Protein AF-A0A9D7DHY9-F1 (afdb_monomer_lite)

Secondary structure (DSSP, 8-state):
--HHHHHHHHHHHHHTSPPPTT--GGG--------GGGHHHHHHTHHHHHHHHHTTT--------TTHHHHHHHTS--

Structure (mmCIF, N/CA/C/O backbone):
data_AF-A0A9D7DHY9-F1
#
_entry.id   AF-A0A9D7DHY9-F1
#
loop_
_atom_site.group_PDB
_atom_site.id
_atom_site.type_symbol
_atom_site.label_atom_id
_atom_site.label_alt_id
_atom_site.label_comp_id
_atom_site.label_asym_id
_atom_site.label_entity_id
_atom_site.label_seq_id
_atom_site.pdbx_PDB_ins_code
_atom_site.Cartn_x
_atom_site.Cartn_y
_atom_site.Cartn_z
_atom_site.occupancy
_atom_site.B_iso_or_equiv
_atom_site.auth_seq_id
_atom_site.auth_comp_id
_atom_site.auth_asym_id
_atom_site.auth_atom_id
_atom_site.pdbx_PDB_model_num
ATOM 1 N N . MET A 1 1 ? -4.963 12.042 -17.097 1.00 52.16 1 MET A N 1
ATOM 2 C CA . MET A 1 1 ? -4.830 11.751 -15.653 1.00 52.16 1 MET A CA 1
ATOM 3 C C . MET A 1 1 ? -3.717 10.730 -15.511 1.00 52.16 1 MET A C 1
ATOM 5 O O . MET A 1 1 ? -3.607 9.879 -16.392 1.00 52.16 1 MET A O 1
ATOM 9 N N . ALA A 1 2 ? -2.796 10.897 -14.558 1.00 75.44 2 ALA A N 1
ATOM 10 C CA . ALA A 1 2 ? -1.650 9.994 -14.469 1.00 75.44 2 ALA A CA 1
ATOM 11 C C . ALA A 1 2 ? -2.123 8.633 -13.938 1.00 75.44 2 ALA A C 1
ATOM 13 O O . ALA A 1 2 ? -2.927 8.588 -13.013 1.00 75.44 2 ALA A O 1
ATOM 14 N N . ARG A 1 3 ? -1.613 7.520 -14.484 1.00 83.75 3 ARG A N 1
ATOM 15 C CA . ARG A 1 3 ? -2.006 6.153 -14.072 1.00 83.75 3 ARG A CA 1
ATOM 16 C C . ARG A 1 3 ? -1.938 5.930 -12.555 1.00 83.75 3 ARG A C 1
ATOM 18 O O . ARG A 1 3 ? -2.755 5.195 -12.013 1.00 83.75 3 ARG A O 1
ATOM 25 N N . ILE A 1 4 ? -0.988 6.575 -11.873 1.00 90.56 4 ILE A N 1
ATOM 26 C CA . ILE A 1 4 ? -0.851 6.489 -10.414 1.00 90.56 4 ILE A CA 1
ATOM 27 C C . ILE A 1 4 ? -1.989 7.208 -9.671 1.00 90.56 4 ILE A C 1
ATOM 29 O O . ILE A 1 4 ? -2.416 6.719 -8.629 1.00 90.56 4 ILE A O 1
ATOM 33 N N . ASP A 1 5 ? -2.530 8.310 -10.205 1.00 91.06 5 ASP A N 1
ATOM 34 C CA . ASP A 1 5 ? -3.702 8.978 -9.612 1.00 91.06 5 ASP A CA 1
ATOM 35 C C . ASP A 1 5 ? -4.916 8.048 -9.622 1.00 91.06 5 ASP A C 1
ATOM 37 O O . ASP A 1 5 ? -5.606 7.900 -8.612 1.00 91.06 5 ASP A O 1
ATOM 41 N N . ASP A 1 6 ? -5.141 7.371 -10.750 1.00 92.00 6 ASP A N 1
ATOM 42 C CA . ASP A 1 6 ? -6.242 6.421 -10.897 1.00 92.00 6 ASP A CA 1
ATOM 43 C C . ASP A 1 6 ? -6.052 5.206 -9.974 1.00 92.00 6 ASP A C 1
ATOM 45 O O . ASP A 1 6 ? -7.010 4.737 -9.352 1.00 92.00 6 ASP A O 1
ATOM 49 N N . LEU A 1 7 ? -4.814 4.716 -9.824 1.00 93.44 7 LEU A N 1
ATOM 50 C CA . LEU A 1 7 ? -4.471 3.650 -8.875 1.00 93.44 7 LEU A CA 1
ATOM 51 C C . LEU A 1 7 ? -4.757 4.057 -7.430 1.00 93.44 7 LEU A C 1
ATOM 53 O O . LEU A 1 7 ? -5.387 3.289 -6.702 1.00 93.44 7 LEU A O 1
ATOM 57 N N . LEU A 1 8 ? -4.359 5.263 -7.024 1.00 94.06 8 LEU A N 1
ATOM 58 C CA . LEU A 1 8 ? -4.630 5.779 -5.685 1.00 94.06 8 LEU A CA 1
ATOM 59 C C . LEU A 1 8 ? -6.135 5.960 -5.443 1.00 94.06 8 LEU A C 1
ATOM 61 O O . LEU A 1 8 ? -6.644 5.589 -4.384 1.00 94.06 8 LEU A O 1
ATOM 65 N N . ALA A 1 9 ? -6.878 6.471 -6.426 1.00 93.69 9 ALA A N 1
ATOM 66 C CA . ALA A 1 9 ? -8.330 6.613 -6.330 1.00 93.69 9 ALA A CA 1
ATOM 67 C C . ALA A 1 9 ? -9.043 5.251 -6.216 1.00 93.69 9 ALA A C 1
ATOM 69 O O . ALA A 1 9 ? -9.997 5.095 -5.447 1.00 93.69 9 ALA A O 1
ATOM 70 N N . ASN A 1 10 ? -8.577 4.244 -6.958 1.00 93.31 10 ASN A N 1
ATOM 7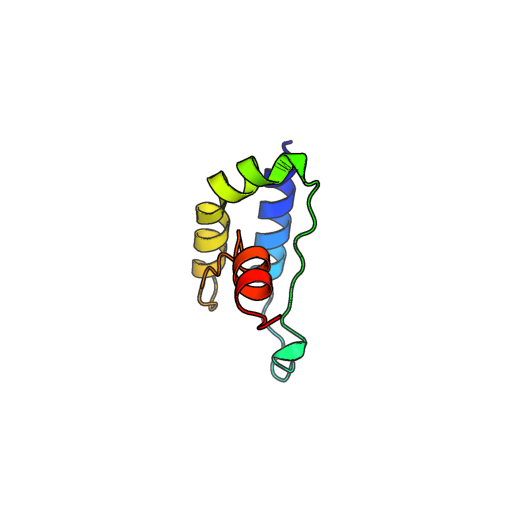1 C CA . ASN A 1 10 ? -9.074 2.871 -6.857 1.00 93.31 10 ASN A CA 1
ATOM 72 C C . ASN A 1 10 ? -8.745 2.245 -5.501 1.00 93.31 10 ASN A C 1
ATOM 74 O O . ASN A 1 10 ? -9.621 1.630 -4.888 1.00 93.31 10 ASN A O 1
ATOM 78 N N . TYR A 1 11 ? -7.520 2.450 -5.017 1.00 93.62 11 TYR A N 1
ATOM 79 C CA . TYR A 1 11 ? -7.085 2.001 -3.703 1.00 93.62 11 TYR A CA 1
ATOM 80 C C . TYR A 1 11 ? -7.962 2.585 -2.593 1.00 93.62 11 TYR A C 1
ATOM 82 O O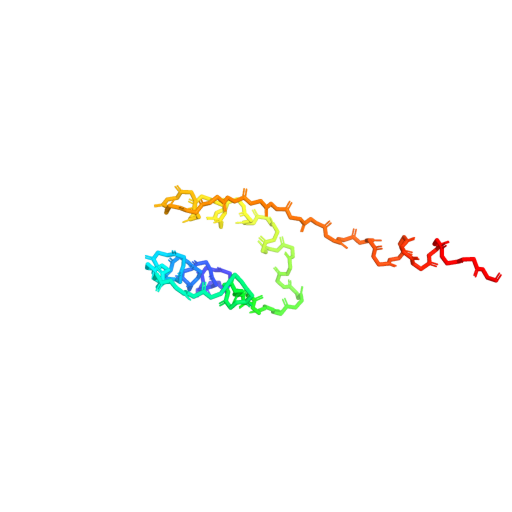 . TYR A 1 11 ? -8.558 1.822 -1.838 1.00 93.62 11 TYR A O 1
ATOM 90 N N . LYS A 1 12 ? -8.141 3.913 -2.563 1.00 93.06 12 LYS A N 1
ATOM 91 C CA . LYS A 1 12 ? -8.996 4.619 -1.591 1.00 93.06 12 LYS A CA 1
ATOM 92 C C . LYS A 1 12 ? -10.408 4.043 -1.539 1.00 93.06 12 LYS A C 1
ATOM 94 O O . LYS A 1 12 ? -10.915 3.721 -0.468 1.00 93.06 12 LYS A O 1
ATOM 99 N N . ARG A 1 13 ? -11.030 3.843 -2.708 1.00 91.56 13 ARG A N 1
ATOM 100 C CA . ARG A 1 13 ? -12.369 3.238 -2.796 1.00 91.56 13 ARG A CA 1
ATOM 101 C C . ARG A 1 13 ? -12.419 1.827 -2.221 1.00 91.56 13 ARG A C 1
ATOM 103 O O . ARG A 1 13 ? -13.448 1.448 -1.672 1.00 91.56 13 ARG A O 1
ATOM 110 N N . ARG A 1 14 ? -11.348 1.043 -2.369 1.00 90.31 14 ARG A N 1
ATOM 111 C CA . ARG A 1 14 ? -11.288 -0.334 -1.870 1.00 90.31 14 ARG A CA 1
ATOM 112 C C . ARG A 1 14 ? -10.981 -0.392 -0.373 1.00 90.31 14 ARG A C 1
ATOM 114 O O . ARG A 1 14 ? -11.642 -1.156 0.321 1.00 90.31 14 ARG A O 1
ATOM 121 N N . ALA A 1 15 ? -10.054 0.435 0.106 1.00 89.31 15 ALA A N 1
ATOM 122 C CA . ALA A 1 15 ? -9.677 0.546 1.514 1.00 89.31 15 ALA A CA 1
ATOM 123 C C . ALA A 1 15 ? -10.848 1.000 2.395 1.00 89.31 15 ALA A C 1
ATOM 125 O O . ALA A 1 15 ? -11.067 0.440 3.463 1.00 89.31 15 ALA A O 1
ATOM 126 N N . ALA A 1 16 ? -11.659 1.943 1.907 1.00 88.62 16 ALA A N 1
ATOM 127 C CA . ALA A 1 16 ? -12.827 2.448 2.628 1.00 88.62 16 ALA A CA 1
ATOM 128 C C . ALA A 1 16 ? -14.007 1.456 2.702 1.00 88.62 16 ALA A C 1
ATOM 130 O O . ALA A 1 16 ? -14.981 1.711 3.413 1.00 88.62 16 ALA A O 1
ATOM 131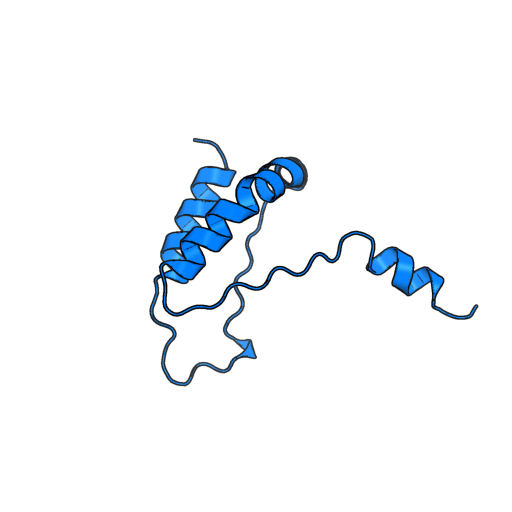 N N . MET A 1 17 ? -13.979 0.341 1.960 1.00 86.50 17 MET A N 1
ATOM 132 C CA . MET A 1 17 ? -15.052 -0.652 2.040 1.00 86.50 17 MET A CA 1
ATOM 133 C C . MET A 1 17 ? -14.971 -1.416 3.369 1.00 86.50 17 MET A C 1
ATOM 135 O O . MET A 1 17 ? -13.933 -2.015 3.654 1.00 86.50 17 MET A O 1
ATOM 139 N N . PRO A 1 18 ? -16.070 -1.501 4.144 1.00 79.19 18 PRO A N 1
ATOM 140 C CA . PRO A 1 18 ? -16.084 -2.275 5.376 1.00 79.19 18 PRO A CA 1
ATOM 141 C C . PRO A 1 18 ? -15.701 -3.729 5.101 1.00 79.19 18 PRO A C 1
ATOM 143 O O . PRO A 1 18 ? -16.355 -4.427 4.316 1.00 79.19 18 PRO A O 1
ATOM 146 N N . LEU A 1 19 ? -14.653 -4.205 5.772 1.00 74.25 19 LEU A N 1
ATOM 147 C CA . LEU A 1 19 ? -14.300 -5.617 5.741 1.00 74.25 19 LEU A CA 1
ATOM 148 C C . LEU A 1 19 ? -15.484 -6.423 6.286 1.00 74.25 19 LEU A C 1
ATOM 150 O O . LEU A 1 19 ? -15.947 -6.209 7.408 1.00 74.25 19 LEU A O 1
ATOM 154 N N . ARG A 1 20 ? -16.000 -7.360 5.483 1.00 72.06 20 ARG A N 1
ATOM 155 C CA . ARG A 1 20 ? -17.111 -8.216 5.911 1.00 72.06 20 ARG A CA 1
ATOM 156 C C . ARG A 1 20 ? -16.693 -9.003 7.151 1.00 72.06 20 ARG A C 1
ATOM 158 O O . ARG A 1 20 ? -15.679 -9.705 7.140 1.00 72.06 20 ARG A O 1
ATOM 165 N N . ARG A 1 21 ? -17.499 -8.915 8.213 1.00 67.44 21 ARG A N 1
ATOM 166 C CA . ARG A 1 21 ? -17.313 -9.726 9.423 1.00 67.44 21 ARG A CA 1
ATOM 167 C C . ARG A 1 21 ? -17.340 -11.206 9.024 1.00 67.44 21 ARG A C 1
ATOM 169 O O . ARG A 1 21 ? -18.288 -11.648 8.385 1.00 67.44 21 ARG A O 1
ATOM 176 N N . GLY A 1 22 ? -16.276 -11.936 9.357 1.00 73.44 22 GLY A N 1
ATOM 177 C CA . GLY A 1 22 ? -16.118 -13.356 9.026 1.00 73.44 22 GLY A CA 1
ATOM 178 C C . GLY A 1 22 ? -15.270 -13.668 7.788 1.00 73.44 22 GLY A C 1
ATOM 179 O O . GLY A 1 22 ? -15.061 -14.845 7.512 1.00 73.44 22 GLY A O 1
ATOM 180 N N . LEU A 1 23 ? -14.741 -12.671 7.061 1.00 76.62 23 LEU A N 1
ATOM 181 C CA . LEU A 1 23 ? -13.801 -12.959 5.971 1.00 76.62 23 LEU A CA 1
ATOM 182 C C . LEU A 1 23 ? -12.465 -13.476 6.549 1.00 76.62 23 LEU A C 1
ATOM 184 O O . LEU A 1 23 ? -11.862 -12.751 7.361 1.00 76.62 23 LEU A O 1
ATOM 188 N N . PRO A 1 24 ? -11.980 -14.665 6.134 1.00 76.31 24 PRO A N 1
ATOM 189 C CA . PRO A 1 24 ? -10.657 -15.159 6.504 1.00 76.31 24 PRO A CA 1
ATOM 190 C C . PRO A 1 24 ? -9.573 -14.133 6.171 1.00 76.31 24 PRO A C 1
ATOM 192 O O . PRO A 1 24 ? -9.652 -13.460 5.142 1.00 76.31 24 PRO A O 1
ATOM 195 N N . LEU A 1 25 ? -8.544 -14.022 7.016 1.00 69.94 25 LEU A N 1
ATOM 196 C CA . LEU A 1 25 ? -7.420 -13.101 6.785 1.00 69.94 25 LEU A CA 1
ATOM 197 C C . LEU A 1 25 ? -6.746 -13.346 5.426 1.00 69.94 25 LEU A C 1
ATOM 199 O O . LEU A 1 25 ? -6.390 -12.395 4.740 1.00 69.94 25 LEU A O 1
ATOM 203 N N . SER A 1 26 ? -6.676 -14.607 4.990 1.00 74.75 26 SER A N 1
ATOM 204 C CA . SER A 1 26 ? -6.143 -15.009 3.681 1.00 74.75 26 SER A CA 1
ATOM 205 C C . SER A 1 26 ? -6.899 -14.426 2.481 1.00 74.75 26 SER A C 1
ATOM 207 O O . SER A 1 26 ? -6.359 -14.392 1.381 1.00 74.75 26 SER A O 1
ATOM 209 N N . GLN A 1 27 ? -8.131 -13.948 2.670 1.00 74.38 27 GLN A N 1
ATOM 210 C CA . GLN A 1 27 ? -8.941 -13.321 1.622 1.00 74.38 27 GLN A CA 1
ATOM 211 C C . GLN A 1 27 ? -8.928 -11.785 1.690 1.00 74.38 27 GLN A C 1
ATOM 213 O O . GLN A 1 27 ? -9.647 -11.130 0.936 1.00 74.38 27 GLN A O 1
ATOM 218 N N . ARG A 1 28 ? -8.111 -11.193 2.572 1.00 81.50 28 ARG A N 1
ATOM 219 C CA . ARG A 1 28 ? -7.955 -9.735 2.723 1.00 81.50 28 ARG A CA 1
ATOM 220 C C . ARG A 1 28 ? -6.714 -9.221 1.991 1.00 81.50 28 ARG A C 1
ATOM 222 O O . ARG A 1 28 ? -5.957 -8.425 2.531 1.00 81.50 28 ARG A O 1
ATOM 229 N N . VAL A 1 29 ? -6.504 -9.700 0.766 1.00 85.31 29 VAL A N 1
ATOM 230 C CA . VAL A 1 29 ? -5.373 -9.306 -0.082 1.00 85.31 29 VAL A CA 1
ATOM 231 C C . VAL A 1 29 ? -5.891 -8.500 -1.266 1.00 85.31 29 VAL A C 1
ATOM 233 O O . VAL A 1 29 ? -6.814 -8.925 -1.966 1.00 85.31 29 VAL A O 1
ATOM 236 N N . TRP A 1 30 ? -5.292 -7.336 -1.501 1.00 88.31 30 TRP A N 1
ATOM 237 C CA . TRP A 1 30 ? -5.520 -6.542 -2.703 1.00 88.31 30 TRP A CA 1
ATOM 238 C C . TRP A 1 30 ? -4.238 -6.467 -3.512 1.00 88.31 30 TRP A C 1
ATOM 240 O O . TRP A 1 30 ? -3.173 -6.176 -2.978 1.00 88.31 30 TRP A O 1
ATOM 250 N N . PHE A 1 31 ? -4.366 -6.702 -4.813 1.00 90.00 31 PHE A N 1
ATOM 251 C CA . PHE A 1 31 ? -3.274 -6.524 -5.753 1.00 90.00 31 PHE A CA 1
ATOM 252 C C . PHE A 1 31 ? -3.428 -5.173 -6.436 1.00 90.00 31 PHE A C 1
ATOM 254 O O . PHE A 1 31 ? -4.449 -4.903 -7.074 1.00 90.00 31 PHE A O 1
ATOM 261 N N . LEU A 1 32 ? -2.406 -4.334 -6.305 1.00 89.38 32 LEU A N 1
ATOM 262 C CA . LEU A 1 32 ? -2.263 -3.126 -7.100 1.00 89.38 32 LEU A CA 1
ATOM 263 C C . LEU A 1 32 ? -1.353 -3.456 -8.281 1.00 89.38 32 LEU A C 1
ATOM 265 O O . LEU A 1 32 ? -0.154 -3.644 -8.111 1.00 89.38 32 LEU A O 1
ATOM 269 N N . VAL A 1 33 ? -1.935 -3.582 -9.471 1.00 91.00 33 VAL A N 1
ATOM 270 C CA . VAL A 1 33 ? -1.193 -3.938 -10.685 1.00 91.00 33 VAL A CA 1
ATOM 271 C C . VAL A 1 33 ? -0.862 -2.665 -11.448 1.00 91.00 33 VAL A C 1
ATOM 273 O O . VAL A 1 33 ? -1.758 -1.896 -11.798 1.00 91.00 33 VAL A O 1
ATOM 276 N N . TYR A 1 34 ? 0.422 -2.452 -11.712 1.00 90.12 34 TYR A N 1
ATOM 277 C CA . TYR A 1 34 ? 0.931 -1.304 -12.449 1.00 90.12 34 TYR A CA 1
ATOM 278 C C . TYR A 1 34 ? 2.053 -1.736 -13.404 1.00 90.12 34 TYR A C 1
ATOM 280 O O . TYR A 1 34 ? 2.707 -2.752 -13.161 1.00 90.12 34 TYR A O 1
ATOM 288 N N . PRO A 1 35 ? 2.271 -1.001 -14.506 1.00 91.38 35 PRO A N 1
ATOM 289 C CA . PRO A 1 35 ? 3.407 -1.242 -15.389 1.00 91.38 35 PRO A CA 1
ATOM 290 C C . PRO A 1 35 ? 4.746 -0.963 -14.680 1.00 91.38 35 PRO A C 1
ATOM 292 O O . PRO A 1 35 ? 4.820 0.026 -13.945 1.00 91.38 35 PRO A O 1
ATOM 295 N N . PRO A 1 36 ? 5.812 -1.752 -14.915 1.00 90.31 36 PRO A N 1
ATOM 296 C CA . PRO A 1 36 ? 7.102 -1.578 -14.238 1.00 90.31 36 PRO A CA 1
ATOM 297 C C . PRO A 1 36 ? 7.700 -0.170 -14.373 1.00 90.31 36 PRO A C 1
ATOM 299 O O . PRO A 1 36 ? 8.328 0.335 -13.446 1.00 90.31 36 PRO A O 1
ATOM 302 N N . GLU A 1 37 ? 7.463 0.515 -15.494 1.00 92.38 37 GLU A N 1
ATOM 303 C CA . GLU A 1 37 ? 7.948 1.880 -15.722 1.00 92.38 37 GLU A CA 1
ATOM 304 C C . GLU A 1 37 ? 7.370 2.922 -14.745 1.00 92.38 37 GLU A C 1
ATOM 306 O O . GLU A 1 37 ? 7.946 3.999 -14.566 1.00 92.38 37 GLU A O 1
ATOM 311 N N . GLU A 1 38 ? 6.252 2.609 -14.086 1.00 91.62 38 GLU A N 1
ATOM 312 C CA . GLU A 1 38 ? 5.608 3.481 -13.102 1.00 91.62 38 GLU A CA 1
ATOM 313 C C . GLU A 1 38 ? 6.095 3.226 -11.663 1.00 91.62 38 GLU A C 1
ATOM 315 O O . GLU A 1 38 ? 5.732 3.986 -10.763 1.00 91.62 38 GLU A O 1
ATOM 320 N N . GLU A 1 39 ? 6.951 2.224 -11.424 1.00 90.44 39 GLU A N 1
ATOM 321 C CA . GLU A 1 39 ? 7.406 1.833 -10.080 1.00 90.44 39 GLU A CA 1
ATOM 322 C C . GLU A 1 39 ? 7.990 3.004 -9.290 1.00 90.44 39 GLU A C 1
ATOM 324 O O . GLU A 1 39 ? 7.541 3.309 -8.188 1.00 90.44 39 GLU A O 1
ATOM 329 N N . ARG A 1 40 ? 8.924 3.751 -9.888 1.00 90.75 40 ARG A N 1
ATOM 330 C CA . ARG A 1 40 ? 9.545 4.907 -9.224 1.00 90.75 40 ARG A CA 1
ATOM 331 C C . ARG A 1 40 ? 8.520 5.976 -8.834 1.00 90.75 40 ARG A C 1
ATOM 333 O O . ARG A 1 40 ? 8.662 6.622 -7.798 1.00 90.75 40 ARG A O 1
ATOM 340 N N . ARG A 1 41 ? 7.488 6.181 -9.658 1.00 91.94 41 ARG A N 1
ATOM 341 C CA . ARG A 1 41 ? 6.415 7.145 -9.369 1.00 91.94 41 ARG A CA 1
ATOM 342 C C . ARG A 1 41 ? 5.494 6.640 -8.268 1.00 91.94 41 ARG A C 1
ATOM 344 O O . ARG A 1 41 ? 5.098 7.442 -7.429 1.00 91.94 41 ARG A O 1
ATOM 351 N N . LEU A 1 42 ? 5.184 5.344 -8.258 1.00 91.88 42 LEU A N 1
ATOM 352 C CA . LEU A 1 42 ? 4.423 4.718 -7.181 1.00 91.88 42 LEU A CA 1
ATOM 353 C C . LEU A 1 42 ? 5.170 4.837 -5.849 1.00 91.88 42 LEU A C 1
ATOM 355 O O . LEU A 1 42 ? 4.583 5.297 -4.875 1.00 91.88 42 LEU A O 1
ATOM 359 N N . MET A 1 43 ? 6.464 4.504 -5.826 1.00 90.50 43 MET A N 1
ATOM 360 C CA . MET A 1 43 ? 7.295 4.589 -4.619 1.00 90.50 43 MET A CA 1
ATOM 361 C C . MET A 1 43 ? 7.334 6.011 -4.053 1.00 90.50 43 MET A C 1
ATOM 363 O O . MET A 1 43 ? 7.127 6.204 -2.858 1.00 90.50 43 MET A O 1
ATOM 367 N N . ASN A 1 44 ? 7.484 7.028 -4.910 1.00 92.94 44 ASN A N 1
ATOM 368 C CA . ASN A 1 44 ? 7.448 8.434 -4.486 1.00 92.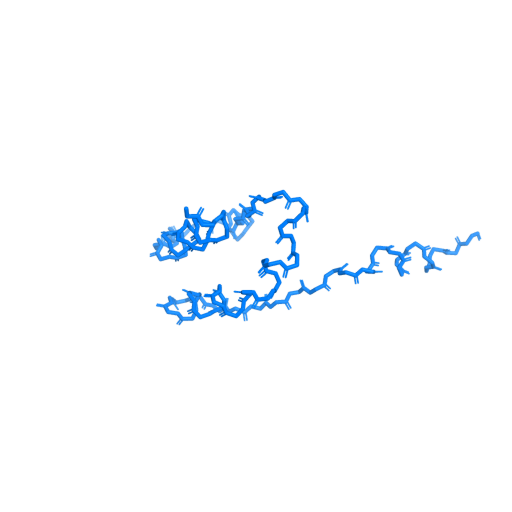94 44 ASN A CA 1
ATOM 369 C C . ASN A 1 44 ? 6.100 8.864 -3.884 1.00 92.94 44 ASN A C 1
ATOM 371 O O . ASN A 1 44 ? 6.040 9.871 -3.181 1.00 92.94 44 ASN A O 1
ATOM 375 N N . ARG A 1 45 ? 5.019 8.137 -4.181 1.00 93.44 45 ARG A N 1
ATOM 376 C CA . ARG A 1 45 ? 3.656 8.438 -3.726 1.00 93.44 45 ARG A CA 1
ATOM 377 C C . ARG A 1 45 ? 3.143 7.457 -2.681 1.00 93.44 45 ARG A C 1
ATOM 379 O O . ARG A 1 45 ? 1.988 7.562 -2.283 1.00 93.44 45 ARG A O 1
ATOM 386 N N . LEU A 1 46 ? 3.979 6.538 -2.194 1.00 93.19 46 LEU A N 1
ATOM 387 C CA . LEU A 1 46 ? 3.581 5.513 -1.226 1.00 93.19 46 LEU A CA 1
ATOM 388 C C . LEU A 1 46 ? 2.981 6.123 0.055 1.00 93.19 46 LEU A C 1
ATOM 390 O O . LEU A 1 46 ? 2.014 5.593 0.596 1.00 93.19 46 LEU A O 1
ATOM 394 N N . ALA A 1 47 ? 3.477 7.291 0.472 1.00 94.25 47 ALA A N 1
ATOM 395 C CA . ALA A 1 47 ? 2.935 8.045 1.600 1.00 94.25 47 ALA A CA 1
ATOM 396 C C . ALA A 1 47 ? 1.450 8.428 1.419 1.00 94.25 47 ALA A C 1
ATOM 398 O O . ALA A 1 47 ? 0.697 8.459 2.388 1.00 94.25 47 ALA A O 1
ATOM 399 N N . GLU A 1 48 ? 0.987 8.672 0.188 1.00 95.38 48 GLU A N 1
ATOM 400 C CA . GLU A 1 48 ? -0.429 8.967 -0.074 1.00 95.38 48 GLU A 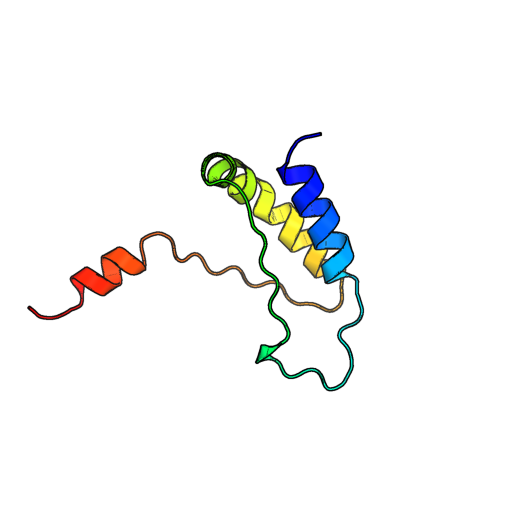CA 1
ATOM 401 C C . GLU A 1 48 ? -1.319 7.728 0.112 1.00 95.38 48 GLU A C 1
ATOM 403 O O . GLU A 1 48 ? -2.472 7.855 0.529 1.00 95.38 48 GLU A O 1
ATOM 408 N N . PHE A 1 49 ? -0.790 6.530 -0.161 1.00 94.81 49 PHE A N 1
ATOM 409 C CA . PHE A 1 49 ? -1.475 5.263 0.116 1.00 94.81 49 PHE A CA 1
ATOM 410 C C . PHE A 1 49 ? -1.536 4.992 1.621 1.00 94.81 49 PHE A C 1
ATOM 412 O O . PHE A 1 49 ? -2.582 4.601 2.138 1.00 94.81 49 PHE A O 1
ATOM 419 N N . GLU A 1 50 ? -0.450 5.271 2.340 1.00 95.31 50 GLU A N 1
ATOM 420 C CA . GLU A 1 50 ? -0.423 5.192 3.800 1.00 95.31 50 GLU A CA 1
ATOM 421 C C . GLU A 1 50 ? -1.467 6.120 4.433 1.00 95.31 50 GLU A C 1
ATOM 423 O O . GLU A 1 50 ? -2.266 5.674 5.257 1.00 95.31 50 GLU A O 1
ATOM 428 N N . MET A 1 51 ? -1.518 7.388 4.012 1.00 94.75 51 MET A N 1
ATOM 429 C CA . MET A 1 51 ? -2.526 8.341 4.488 1.00 94.75 51 MET A CA 1
ATOM 430 C C . MET A 1 51 ? -3.948 7.847 4.208 1.00 94.75 51 MET A C 1
ATOM 432 O O . MET A 1 51 ? -4.772 7.818 5.115 1.00 94.75 51 MET A O 1
ATOM 436 N N . ALA A 1 52 ? -4.211 7.384 2.982 1.00 94.06 52 ALA A N 1
ATOM 437 C CA . ALA A 1 52 ? -5.501 6.809 2.604 1.00 94.06 52 ALA A CA 1
ATOM 438 C C . ALA A 1 52 ? -5.915 5.613 3.477 1.00 94.06 52 ALA A C 1
ATOM 440 O O . ALA A 1 52 ? -7.103 5.388 3.686 1.00 94.06 52 ALA A O 1
ATOM 441 N N . THR A 1 53 ? -4.948 4.836 3.967 1.00 93.25 53 THR A N 1
ATOM 442 C CA . THR A 1 53 ? -5.197 3.688 4.851 1.00 93.25 53 THR A CA 1
ATOM 443 C C . THR A 1 53 ? -5.541 4.146 6.256 1.00 93.25 53 THR A C 1
ATOM 445 O O . THR A 1 53 ? -6.527 3.686 6.823 1.00 93.25 53 THR A O 1
ATOM 448 N N . LYS A 1 54 ? -4.767 5.098 6.789 1.00 92.19 54 LYS A N 1
ATOM 449 C CA . LYS A 1 54 ? -4.960 5.663 8.133 1.00 92.19 54 LYS A CA 1
ATOM 450 C C . LYS A 1 54 ? -6.255 6.467 8.276 1.00 92.19 54 LYS A C 1
ATOM 452 O O . LYS A 1 54 ? -6.707 6.691 9.391 1.00 92.19 54 LYS A O 1
ATOM 457 N N . GLU A 1 55 ? -6.855 6.900 7.166 1.00 91.50 55 GLU A N 1
ATOM 458 C CA . GLU A 1 55 ? -8.210 7.476 7.127 1.00 91.50 55 GLU A CA 1
ATOM 459 C C . GLU A 1 55 ? -9.321 6.423 7.348 1.00 91.50 55 GLU A C 1
ATOM 461 O O . GLU A 1 55 ? -10.498 6.773 7.440 1.00 91.50 55 GLU A O 1
ATOM 466 N N . THR A 1 56 ? -8.969 5.138 7.436 1.00 87.75 56 THR A N 1
ATOM 467 C CA . THR A 1 56 ? -9.874 4.010 7.711 1.00 87.75 56 THR A CA 1
ATOM 468 C C . THR A 1 56 ? -9.500 3.325 9.032 1.00 87.75 56 THR A C 1
ATOM 470 O O . THR A 1 56 ? -8.483 3.651 9.632 1.00 87.75 56 THR A O 1
ATOM 473 N N . ASP A 1 57 ? -10.267 2.322 9.470 1.00 85.94 57 ASP A N 1
ATOM 474 C CA . ASP A 1 57 ? -9.942 1.495 10.653 1.00 85.94 57 ASP A CA 1
ATOM 475 C C . ASP A 1 57 ? -8.813 0.465 10.391 1.00 85.94 57 ASP A C 1
ATOM 477 O O . ASP A 1 57 ? -8.753 -0.589 11.030 1.00 85.94 57 ASP A O 1
ATOM 481 N N . LEU A 1 58 ? -7.950 0.712 9.400 1.00 87.56 58 LEU A N 1
ATOM 482 C CA . LEU A 1 58 ? -6.846 -0.169 9.025 1.00 87.56 58 LEU A CA 1
ATOM 483 C C . LEU A 1 58 ? -5.504 0.414 9.465 1.00 87.56 58 LEU A C 1
ATOM 485 O O . LEU A 1 58 ? -5.229 1.598 9.279 1.00 87.56 58 LEU A O 1
ATOM 489 N N . ASP A 1 59 ? -4.627 -0.461 9.949 1.00 89.44 59 ASP A N 1
ATOM 490 C CA . ASP A 1 59 ? -3.221 -0.136 10.159 1.00 89.44 59 ASP A CA 1
ATOM 491 C C . ASP A 1 59 ? -2.431 -0.248 8.850 1.00 89.44 59 ASP A C 1
ATOM 493 O O . ASP A 1 59 ? -2.706 -1.093 7.992 1.00 89.44 59 ASP A O 1
ATOM 497 N N . TRP A 1 60 ? -1.402 0.588 8.718 1.00 93.06 60 TRP A N 1
ATOM 498 C CA . TRP A 1 60 ? -0.462 0.540 7.603 1.00 93.06 60 TRP A CA 1
ATOM 499 C C . TRP A 1 60 ? 0.891 -0.002 8.055 1.00 93.06 60 TRP A C 1
ATOM 501 O O . TRP A 1 60 ? 1.485 0.497 9.011 1.00 93.06 60 TRP A O 1
ATOM 511 N N . PHE A 1 61 ? 1.407 -0.984 7.321 1.00 93.06 61 PHE A N 1
ATOM 512 C CA . PHE A 1 61 ? 2.755 -1.507 7.498 1.00 93.06 61 PHE A CA 1
ATOM 513 C C . PHE A 1 61 ? 3.393 -1.733 6.128 1.00 93.06 61 PHE A C 1
ATOM 515 O O . PHE A 1 61 ? 2.883 -2.512 5.322 1.00 93.06 61 PHE A O 1
ATOM 522 N N . ALA A 1 62 ? 4.497 -1.036 5.859 1.00 92.25 62 ALA A N 1
ATOM 523 C CA . ALA A 1 62 ? 5.231 -1.163 4.607 1.00 92.25 62 ALA A CA 1
ATOM 524 C C . ALA A 1 62 ? 6.326 -2.228 4.736 1.00 92.25 62 ALA A C 1
ATOM 526 O O . ALA A 1 62 ? 7.131 -2.190 5.665 1.00 92.25 62 ALA A O 1
ATOM 527 N N . ILE A 1 63 ? 6.368 -3.153 3.778 1.00 90.94 63 ILE A N 1
ATOM 528 C CA . ILE A 1 63 ? 7.424 -4.159 3.648 1.00 90.94 63 ILE A CA 1
ATOM 529 C C . ILE A 1 63 ? 8.097 -3.932 2.301 1.00 90.94 63 ILE A C 1
ATOM 531 O O . ILE A 1 63 ? 7.459 -4.094 1.262 1.00 90.94 63 ILE A O 1
ATOM 535 N N . ASP A 1 64 ? 9.374 -3.563 2.328 1.00 88.81 64 ASP A N 1
ATOM 536 C CA . ASP A 1 64 ? 10.199 -3.480 1.128 1.00 88.81 64 ASP A CA 1
ATOM 537 C C . ASP A 1 64 ? 10.916 -4.817 0.915 1.00 88.81 64 ASP A C 1
ATOM 539 O O . ASP A 1 64 ? 11.664 -5.279 1.776 1.00 88.81 64 ASP A O 1
ATOM 543 N N . LEU A 1 65 ? 10.646 -5.450 -0.225 1.00 88.44 65 LEU A N 1
ATOM 544 C CA . LEU A 1 65 ? 11.268 -6.711 -0.637 1.00 88.44 65 LEU A CA 1
ATOM 545 C C . LEU A 1 65 ? 12.357 -6.500 -1.701 1.00 88.44 65 LEU A C 1
ATOM 547 O O . LEU A 1 65 ? 12.864 -7.465 -2.287 1.00 88.44 65 LEU A O 1
ATOM 551 N N . THR A 1 66 ? 12.712 -5.244 -1.987 1.00 87.06 66 THR A N 1
ATOM 552 C CA . THR A 1 66 ? 13.746 -4.894 -2.960 1.00 87.06 66 THR A CA 1
ATOM 553 C C . THR A 1 66 ? 15.075 -5.524 -2.556 1.00 87.06 66 THR A C 1
ATOM 555 O O . THR A 1 66 ? 15.571 -5.341 -1.448 1.00 87.06 66 THR A O 1
ATOM 558 N N . GLY A 1 67 ? 15.668 -6.304 -3.462 1.00 86.62 67 GLY A N 1
ATOM 559 C CA . GLY A 1 67 ? 16.944 -6.984 -3.221 1.00 86.62 67 GLY A CA 1
ATOM 560 C C . GLY A 1 67 ? 16.873 -8.191 -2.276 1.00 86.62 67 GLY A C 1
ATOM 561 O O . GLY A 1 67 ? 17.831 -8.961 -2.233 1.00 86.62 67 GLY A O 1
ATOM 562 N N . THR A 1 68 ? 15.747 -8.432 -1.593 1.00 89.88 68 THR A N 1
ATOM 563 C CA . THR A 1 68 ? 15.586 -9.576 -0.676 1.00 89.88 68 THR A CA 1
ATOM 564 C C . THR A 1 68 ? 15.742 -10.909 -1.402 1.00 89.88 68 THR A C 1
ATOM 566 O O . THR A 1 68 ? 16.321 -11.845 -0.861 1.00 89.88 68 THR A O 1
ATOM 569 N N . PHE A 1 69 ? 15.282 -10.998 -2.652 1.00 85.69 69 PHE A N 1
ATOM 570 C CA . PHE A 1 69 ? 15.429 -12.218 -3.446 1.00 85.69 69 PHE A CA 1
ATOM 571 C C . PHE A 1 69 ? 16.89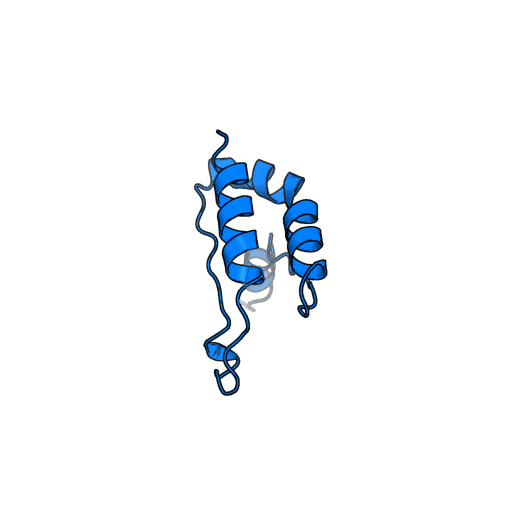2 -12.536 -3.786 1.00 85.69 69 PHE A C 1
ATOM 573 O O . PHE A 1 69 ? 17.305 -13.684 -3.662 1.00 85.69 69 PHE A O 1
ATOM 580 N N . ALA A 1 70 ? 17.687 -11.528 -4.162 1.00 88.81 70 ALA A N 1
ATOM 581 C CA . ALA A 1 70 ? 19.114 -11.713 -4.430 1.00 88.81 70 ALA A CA 1
ATOM 582 C C . ALA A 1 70 ? 19.856 -12.164 -3.162 1.00 88.81 70 ALA A C 1
ATOM 584 O O . ALA A 1 70 ? 20.559 -13.167 -3.188 1.00 88.81 70 ALA A O 1
ATOM 585 N N . GLN A 1 71 ? 19.592 -11.501 -2.030 1.00 88.06 71 GLN A N 1
ATOM 586 C CA . GLN A 1 71 ? 20.151 -11.883 -0.728 1.00 88.06 71 GLN A CA 1
ATOM 587 C C . GLN A 1 71 ? 19.773 -13.313 -0.324 1.00 88.06 71 GLN A C 1
ATOM 589 O O . GLN A 1 71 ? 20.583 -14.028 0.259 1.00 88.06 71 GLN A O 1
ATOM 594 N N . TRP A 1 72 ? 18.541 -13.737 -0.619 1.00 90.38 72 TRP A N 1
ATOM 595 C CA . TRP A 1 72 ? 18.088 -15.096 -0.336 1.00 90.38 72 TRP A CA 1
ATOM 596 C C . TRP A 1 72 ? 18.826 -16.139 -1.181 1.00 90.38 72 TRP A C 1
ATOM 598 O O . TRP A 1 72 ? 19.205 -17.180 -0.648 1.00 90.38 72 TRP A O 1
ATOM 608 N N . ILE A 1 73 ? 19.063 -15.852 -2.465 1.00 89.50 73 ILE A N 1
ATOM 609 C CA . ILE A 1 73 ? 19.855 -16.732 -3.334 1.00 89.50 73 ILE A CA 1
ATOM 610 C C . ILE A 1 73 ? 21.291 -16.845 -2.824 1.00 89.50 73 ILE A C 1
ATOM 612 O O . ILE A 1 73 ? 21.807 -17.953 -2.733 1.00 89.50 73 ILE A O 1
ATOM 616 N N . ASP A 1 74 ? 21.910 -15.728 -2.447 1.00 87.69 74 ASP A N 1
ATOM 617 C CA . ASP A 1 74 ? 23.294 -15.713 -1.959 1.00 87.69 74 ASP A CA 1
ATOM 618 C C . ASP A 1 74 ? 23.470 -16.487 -0.638 1.00 87.69 74 ASP A C 1
ATOM 620 O O . ASP A 1 74 ? 24.568 -16.944 -0.321 1.00 87.69 74 ASP A O 1
ATOM 624 N N . LEU A 1 75 ? 22.391 -16.653 0.137 1.00 84.88 75 LEU A N 1
ATOM 625 C CA . LEU A 1 75 ? 22.383 -17.411 1.390 1.00 84.88 75 LEU A CA 1
ATOM 626 C C . LEU A 1 75 ? 22.221 -18.928 1.179 1.00 84.88 75 LEU A C 1
ATOM 628 O O . LEU A 1 75 ? 22.402 -19.689 2.132 1.00 84.88 75 LEU A O 1
ATOM 632 N N . LEU A 1 76 ? 21.866 -19.393 -0.026 1.00 76.31 76 LEU A N 1
ATOM 633 C CA . LEU A 1 76 ? 21.803 -20.828 -0.307 1.00 76.31 76 LEU A CA 1
ATOM 634 C C . LEU A 1 76 ? 23.234 -21.397 -0.305 1.00 76.31 76 LEU A C 1
ATOM 636 O O . LEU A 1 76 ? 24.043 -20.989 -1.139 1.00 76.31 76 LEU A O 1
ATOM 640 N N . PRO A 1 77 ? 23.578 -22.332 0.602 1.00 66.25 77 PRO A N 1
ATOM 641 C CA . PRO A 1 77 ? 24.858 -23.022 0.522 1.00 66.25 77 PRO A CA 1
ATOM 642 C C . PRO A 1 77 ? 24.913 -23.807 -0.795 1.00 66.25 77 PRO A C 1
ATOM 644 O O . PRO A 1 77 ? 23.992 -24.570 -1.098 1.00 66.25 77 PRO A O 1
ATOM 647 N N . GLY A 1 78 ? 25.967 -23.560 -1.577 1.00 63.56 78 GLY A N 1
ATOM 648 C CA . GLY A 1 78 ? 26.282 -24.302 -2.801 1.00 63.56 78 GLY A CA 1
ATOM 649 C C . GLY A 1 78 ? 26.750 -25.725 -2.538 1.00 63.56 78 GLY A C 1
ATOM 650 O O . GLY A 1 78 ? 27.275 -25.987 -1.431 1.00 63.56 78 GLY A O 1
#

Foldseek 3Di:
DDPLVVLLVVLLVVLQDDDPPPDPPVPPDDDRDDDPVCVVVCVVCVVSSQVSNVVHPHHDDDDDCVCVVVVVVVPDDD

Sequence (78 aa):
MARIDDLLANYKRRAAMPLRRGLPLSQRVWFLVYPPEEERRLMNRLAEFEMATKETDLDWFAIDLTGTFAQWIDLLPG

pLDDT: mean 86.85, std 8.48, range [52.16, 95.38]

Radius of gyration: 15.75 Å; chains: 1; bounding box: 44×36×26 Å